Protein AF-A0A139NHB5-F1 (afdb_monomer_lite)

Radius of gyration: 17.96 Å; chains: 1; bounding box: 44×31×49 Å

Sequence (112 aa):
MYYVGFLAGKNDLELLEETKEGRNINRHYYSNEEIAQEVKRPVVQALIKLFSYRNQSAAFDLDGSIDVELLNEHSLHIVRSNADKSVSAEVVIHLKDLTYTASENGQLMAFE

Structure (mmCIF, N/CA/C/O backbone):
data_AF-A0A139NHB5-F1
#
_entry.id   AF-A0A139NHB5-F1
#
loop_
_atom_site.group_PDB
_atom_site.id
_atom_site.type_symbol
_atom_site.label_atom_id
_atom_site.label_alt_id
_atom_site.label_comp_id
_atom_site.label_asym_id
_atom_site.label_entity_id
_atom_site.label_seq_id
_atom_site.pdbx_PDB_ins_code
_atom_site.Cartn_x
_atom_site.Cartn_y
_atom_site.Cartn_z
_atom_site.occupancy
_atom_site.B_iso_or_equiv
_atom_site.auth_seq_id
_atom_site.auth_comp_id
_atom_site.auth_asym_id
_atom_site.auth_atom_id
_atom_site.pdbx_PDB_model_num
ATOM 1 N N . MET A 1 1 ? -3.690 -8.056 4.115 1.00 87.81 1 MET A N 1
ATOM 2 C CA . MET A 1 1 ? -4.320 -6.768 4.480 1.00 87.81 1 MET A CA 1
ATOM 3 C C . MET A 1 1 ? -5.182 -6.959 5.716 1.00 87.81 1 MET A C 1
ATOM 5 O O . MET A 1 1 ? -5.942 -7.916 5.744 1.00 87.81 1 MET A O 1
ATOM 9 N N . TYR A 1 2 ? -5.049 -6.098 6.730 1.00 96.38 2 TYR A N 1
ATOM 10 C CA . TYR A 1 2 ? -5.932 -6.087 7.906 1.00 96.38 2 TYR A CA 1
ATOM 11 C C . TYR A 1 2 ? -7.114 -5.138 7.664 1.00 96.38 2 TYR A C 1
ATOM 13 O O . TYR A 1 2 ? -6.910 -4.064 7.101 1.00 96.38 2 TYR A O 1
ATOM 21 N N . TYR A 1 3 ? -8.329 -5.523 8.062 1.00 97.00 3 TYR A N 1
ATOM 22 C CA . TYR A 1 3 ? -9.565 -4.846 7.641 1.00 97.00 3 TYR A CA 1
ATOM 23 C C . TYR A 1 3 ? -9.677 -3.395 8.141 1.00 97.00 3 TYR A C 1
ATOM 25 O O . TYR A 1 3 ? -10.042 -2.521 7.361 1.00 97.00 3 TYR A O 1
ATOM 33 N N . VAL A 1 4 ? -9.263 -3.110 9.383 1.00 97.38 4 VAL A N 1
ATOM 34 C CA . VAL A 1 4 ? -9.210 -1.729 9.906 1.00 97.38 4 VAL A CA 1
ATOM 35 C C . VAL A 1 4 ? -8.239 -0.880 9.080 1.00 97.38 4 VAL A C 1
ATOM 37 O O . VAL A 1 4 ? -8.549 0.245 8.705 1.00 97.38 4 VAL A O 1
ATOM 40 N N . GLY A 1 5 ? -7.081 -1.443 8.721 1.00 96.88 5 GLY A N 1
ATOM 41 C CA . GLY A 1 5 ? -6.090 -0.758 7.888 1.00 96.88 5 GLY A CA 1
ATOM 42 C C . GLY A 1 5 ? -6.576 -0.511 6.458 1.00 96.88 5 GLY A C 1
ATOM 43 O O . GLY A 1 5 ? -6.288 0.539 5.895 1.00 96.88 5 GLY A O 1
ATOM 44 N N . PHE A 1 6 ? -7.348 -1.438 5.882 1.00 96.50 6 PHE A N 1
ATOM 45 C CA . PHE A 1 6 ? -7.962 -1.256 4.562 1.00 96.50 6 PHE A CA 1
ATOM 46 C C . PHE A 1 6 ? -8.901 -0.044 4.526 1.00 96.50 6 PHE A C 1
ATOM 48 O O . PHE A 1 6 ? -8.844 0.743 3.586 1.00 96.50 6 PHE A O 1
ATOM 55 N N . LEU A 1 7 ? -9.709 0.139 5.570 1.00 97.62 7 LEU A N 1
ATOM 56 C CA . LEU A 1 7 ? -10.616 1.281 5.693 1.00 97.62 7 LEU A CA 1
ATOM 57 C C . LEU A 1 7 ? -9.929 2.538 6.250 1.00 97.62 7 LEU A C 1
ATOM 59 O O . LEU A 1 7 ? -10.601 3.515 6.559 1.00 97.62 7 LEU A O 1
ATOM 63 N N . ALA A 1 8 ? -8.597 2.539 6.397 1.00 96.81 8 ALA A N 1
ATOM 64 C CA . ALA A 1 8 ? -7.849 3.617 7.046 1.00 96.81 8 ALA A CA 1
ATOM 65 C C . ALA A 1 8 ? -8.495 4.038 8.385 1.00 96.81 8 ALA A C 1
ATOM 67 O O . ALA A 1 8 ? -8.704 5.232 8.648 1.00 96.81 8 ALA A O 1
ATOM 68 N N . GLY A 1 9 ? -8.889 3.031 9.171 1.00 96.38 9 GLY A N 1
ATOM 69 C CA . GLY A 1 9 ? -9.563 3.165 10.452 1.00 96.38 9 GLY A CA 1
ATOM 70 C C . GLY A 1 9 ? -8.661 3.765 11.522 1.00 96.38 9 GLY A C 1
ATOM 71 O O . GLY A 1 9 ? -7.436 3.627 11.487 1.00 96.38 9 GLY A O 1
ATOM 72 N N . LYS A 1 10 ? -9.281 4.465 12.469 1.00 96.44 10 LYS A N 1
ATOM 73 C CA . LYS A 1 10 ? -8.6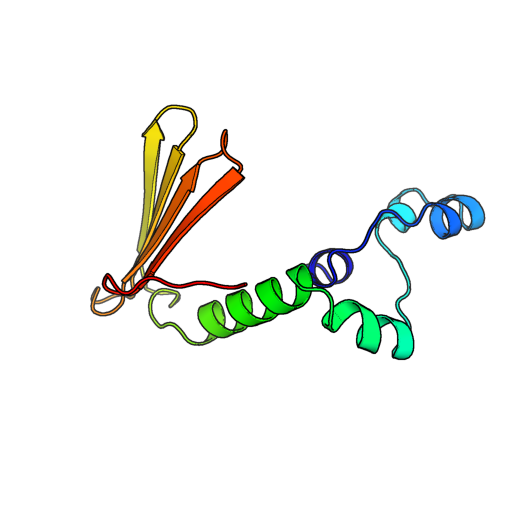02 5.054 13.627 1.00 96.44 10 LYS A CA 1
ATOM 74 C C . LYS A 1 10 ? -8.666 4.094 14.813 1.00 96.44 10 LYS A C 1
ATOM 76 O O . LYS A 1 10 ? -9.403 3.113 14.789 1.00 96.44 10 LYS A O 1
ATOM 81 N N . ASN A 1 11 ? -7.905 4.413 15.855 1.00 97.56 11 ASN A N 1
ATOM 82 C CA . ASN A 1 11 ? -8.008 3.715 17.129 1.00 97.56 11 ASN A CA 1
ATOM 83 C C . ASN A 1 11 ? -9.429 3.837 17.701 1.00 97.56 11 ASN A C 1
ATOM 85 O O . ASN A 1 11 ? -9.948 4.948 17.812 1.00 97.56 11 ASN A O 1
ATOM 89 N N . ASP A 1 12 ? -10.005 2.712 18.108 1.00 97.75 12 ASP A N 1
ATOM 90 C CA . ASP A 1 12 ? -11.308 2.638 18.765 1.00 97.75 12 ASP A CA 1
ATOM 91 C C . ASP A 1 12 ? -11.132 2.703 20.289 1.00 97.75 12 ASP A C 1
ATOM 93 O O . ASP A 1 12 ? -10.904 1.696 20.967 1.00 97.75 12 ASP A O 1
ATOM 97 N N . LEU A 1 13 ? -11.141 3.930 20.816 1.00 97.50 13 LEU A N 1
ATOM 98 C CA . LEU A 1 13 ? -10.969 4.182 22.247 1.00 97.50 13 LEU A CA 1
ATOM 99 C C . LEU A 1 13 ? -12.217 3.802 23.052 1.00 97.50 13 LEU A C 1
ATOM 101 O O . LEU A 1 13 ? -12.076 3.348 24.183 1.00 97.50 13 LEU A O 1
ATOM 105 N N . GLU A 1 14 ? -13.408 3.932 22.467 1.00 97.00 14 GLU A N 1
ATOM 106 C CA . GLU A 1 14 ? -14.675 3.596 23.123 1.00 97.00 14 GLU A CA 1
ATOM 107 C C . GLU A 1 14 ? -14.755 2.088 23.376 1.00 97.00 14 GLU A C 1
ATOM 109 O O . GLU A 1 14 ? -14.874 1.658 24.523 1.00 97.00 14 GLU A O 1
ATOM 114 N N . LEU A 1 15 ? -14.525 1.266 22.346 1.00 96.00 15 LEU A N 1
ATOM 115 C CA . LEU A 1 15 ? -14.537 -0.189 22.498 1.00 96.00 15 LEU A CA 1
ATOM 116 C C . LEU A 1 15 ? -13.429 -0.681 23.439 1.00 96.00 15 LEU A C 1
ATOM 118 O O . LEU A 1 15 ? -13.625 -1.629 24.210 1.00 96.00 15 LEU A O 1
ATOM 122 N N . LEU A 1 16 ? -12.252 -0.052 23.399 1.00 96.25 16 LEU A N 1
ATOM 123 C CA . LEU A 1 16 ? -11.181 -0.323 24.356 1.00 96.25 16 LEU A CA 1
ATOM 124 C C . LEU A 1 16 ? -11.645 -0.050 25.796 1.00 96.25 16 LEU A C 1
ATOM 126 O O . LEU A 1 16 ? -11.437 -0.883 26.684 1.00 96.25 16 LEU A O 1
ATOM 130 N N . GLU A 1 17 ? -12.259 1.108 26.036 1.00 96.75 17 GLU A N 1
ATOM 131 C CA . GLU A 1 17 ? -12.712 1.522 27.359 1.00 96.75 17 GLU A CA 1
ATOM 132 C C . GLU A 1 17 ? -13.854 0.654 27.888 1.00 96.75 17 GLU A C 1
ATOM 134 O O . GLU A 1 17 ? -13.833 0.308 29.071 1.00 96.75 17 GLU A O 1
ATOM 139 N N . GLU A 1 18 ? -14.799 0.256 27.043 1.00 97.50 18 GLU A N 1
ATOM 140 C CA . GLU A 1 18 ? -15.926 -0.597 27.426 1.00 97.50 18 GLU A CA 1
ATOM 141 C C . GLU A 1 18 ? -15.486 -2.024 27.767 1.00 97.50 18 GLU A C 1
ATOM 143 O O . GLU A 1 18 ? -15.930 -2.607 28.756 1.00 97.50 18 GLU A O 1
ATOM 148 N N . THR A 1 19 ? -14.579 -2.592 26.971 1.00 97.44 19 THR A N 1
ATOM 149 C CA . THR A 1 19 ? -14.200 -4.011 27.088 1.00 97.44 19 THR A CA 1
ATOM 150 C C . THR A 1 19 ? -13.006 -4.262 28.006 1.00 97.44 19 THR A C 1
ATOM 152 O O . THR A 1 19 ? -12.805 -5.394 28.445 1.00 97.44 19 THR A O 1
ATOM 155 N N . LYS A 1 20 ? -12.187 -3.231 28.272 1.00 96.50 20 LYS A N 1
ATOM 156 C CA . LYS A 1 20 ? -10.887 -3.323 28.969 1.00 96.50 20 LYS A CA 1
ATOM 157 C C . LYS A 1 20 ? -9.894 -4.302 28.322 1.00 96.50 20 LYS A C 1
ATOM 159 O O . LYS A 1 20 ? -8.917 -4.707 28.949 1.00 96.50 20 LYS A O 1
ATOM 164 N N . GLU A 1 21 ? -10.105 -4.653 27.055 1.00 97.19 21 GLU A N 1
ATOM 165 C CA . GLU A 1 21 ? -9.211 -5.493 26.259 1.00 97.19 21 GLU A CA 1
ATOM 166 C C . GLU A 1 21 ? -8.362 -4.606 25.341 1.00 97.19 21 GLU A C 1
ATOM 168 O O . GLU A 1 21 ? -8.852 -4.058 24.355 1.00 97.19 21 GLU A O 1
ATOM 173 N N . GLY A 1 22 ? -7.064 -4.497 25.645 1.00 96.56 22 GLY A N 1
ATOM 174 C CA . GLY A 1 22 ? -6.115 -3.618 24.949 1.00 96.56 22 GLY A CA 1
ATOM 175 C C . GLY A 1 22 ? -6.127 -3.748 23.425 1.00 96.56 22 GLY A C 1
ATOM 176 O O . GLY A 1 22 ? -5.970 -2.763 22.708 1.00 96.56 22 GLY A O 1
ATOM 177 N N . ARG A 1 23 ? -6.354 -4.958 22.907 1.00 97.25 23 ARG A N 1
ATOM 178 C CA . ARG A 1 23 ? -6.348 -5.225 21.461 1.00 97.25 23 ARG A CA 1
ATOM 179 C C . ARG A 1 23 ? -7.557 -4.642 20.735 1.00 97.25 23 ARG A C 1
ATOM 181 O O . ARG A 1 23 ? -7.492 -4.486 19.516 1.00 97.25 23 ARG A O 1
ATOM 188 N N . ASN A 1 24 ? -8.633 -4.319 21.451 1.00 97.44 24 ASN A N 1
ATOM 189 C CA . ASN A 1 24 ? -9.836 -3.765 20.843 1.00 97.44 24 ASN A CA 1
ATOM 190 C C . ASN A 1 24 ? -9.643 -2.346 20.301 1.00 97.44 24 ASN A C 1
ATOM 192 O O . ASN A 1 24 ? -10.392 -1.950 19.415 1.00 97.44 24 ASN A O 1
ATOM 196 N N . ILE A 1 25 ? -8.549 -1.669 20.677 1.00 97.50 25 ILE A N 1
ATOM 197 C CA . ILE A 1 25 ? -8.119 -0.407 20.061 1.00 97.50 25 ILE A CA 1
ATOM 198 C C . ILE A 1 25 ? -8.012 -0.485 18.528 1.00 97.50 25 ILE A C 1
ATOM 200 O O . ILE A 1 25 ? -8.177 0.519 17.850 1.00 97.50 25 ILE A O 1
ATOM 204 N N . ASN A 1 26 ? -7.744 -1.669 17.969 1.00 97.56 26 ASN A N 1
ATOM 205 C CA . ASN A 1 26 ? -7.616 -1.893 16.530 1.00 97.56 26 ASN A CA 1
ATOM 206 C C . ASN A 1 26 ? -8.556 -3.016 16.058 1.00 97.56 26 ASN A C 1
ATOM 208 O O . ASN A 1 26 ? -8.184 -3.817 15.201 1.00 97.56 26 ASN A O 1
ATOM 212 N N . ARG A 1 27 ? -9.747 -3.148 16.659 1.00 97.88 27 ARG A N 1
ATOM 213 C CA . ARG A 1 27 ? -10.756 -4.159 16.284 1.00 97.88 27 ARG A CA 1
ATOM 214 C C . ARG A 1 27 ? -12.170 -3.577 16.170 1.00 97.88 27 ARG A C 1
ATOM 216 O O . ARG A 1 27 ? -13.128 -4.244 16.544 1.00 97.88 27 ARG A O 1
ATOM 223 N N . HIS A 1 28 ? -12.289 -2.358 15.642 1.00 98.06 28 HIS A N 1
ATOM 224 C CA . HIS A 1 28 ? -13.580 -1.69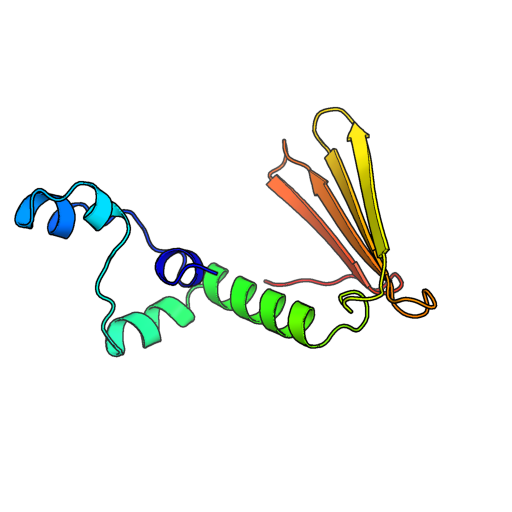5 15.441 1.00 98.06 28 HIS A CA 1
ATOM 225 C C . HIS A 1 28 ? -14.568 -2.591 14.675 1.00 98.06 28 HIS A C 1
ATOM 227 O O . HIS A 1 28 ? -14.188 -3.246 13.696 1.00 98.06 28 HIS A O 1
ATOM 233 N N . TYR A 1 29 ? -15.822 -2.639 15.125 1.00 97.12 29 TYR A N 1
ATOM 234 C CA . TYR A 1 29 ? -16.881 -3.424 14.493 1.00 97.12 29 TYR A CA 1
ATOM 235 C C . TYR A 1 29 ? -17.643 -2.567 13.487 1.00 97.12 29 TYR A C 1
ATOM 237 O O . TYR A 1 29 ? -18.637 -1.931 13.822 1.00 97.12 29 TYR A O 1
ATOM 245 N N . TYR A 1 30 ? -17.184 -2.594 12.240 1.00 97.94 30 TYR A N 1
ATOM 246 C CA . TYR A 1 30 ? -17.802 -1.831 11.164 1.00 97.94 30 TYR A CA 1
ATOM 247 C C . TYR A 1 30 ? -19.196 -2.353 10.798 1.00 97.94 30 TYR A C 1
ATOM 249 O O . TYR A 1 30 ? -19.375 -3.544 10.522 1.00 97.94 30 TYR A O 1
ATOM 257 N N . SER A 1 31 ? -20.163 -1.441 10.713 1.00 98.25 31 SER A N 1
ATOM 258 C CA . SER A 1 31 ? -21.471 -1.711 10.098 1.00 98.25 31 SER A CA 1
ATOM 259 C C . SER A 1 31 ? -21.406 -1.616 8.568 1.00 98.25 31 SER A C 1
ATOM 261 O O . SER A 1 31 ? -20.496 -1.003 8.007 1.00 98.25 31 SER A O 1
ATOM 263 N N . ASN A 1 32 ? -22.389 -2.181 7.861 1.00 98.06 32 ASN A N 1
ATOM 264 C CA . ASN A 1 32 ? -22.459 -2.056 6.399 1.00 98.06 32 ASN A CA 1
ATOM 265 C C . ASN A 1 32 ? -22.640 -0.595 5.962 1.00 98.06 32 ASN A C 1
ATOM 267 O O . ASN A 1 32 ? -22.067 -0.165 4.960 1.00 98.06 32 ASN A O 1
ATOM 271 N N . GLU A 1 33 ? -23.425 0.169 6.718 1.00 98.38 33 GLU A N 1
ATOM 272 C CA . GLU A 1 33 ? -23.687 1.584 6.483 1.00 98.38 33 GLU A CA 1
ATOM 273 C C . GLU A 1 33 ? -22.406 2.406 6.629 1.00 98.38 33 GLU A C 1
ATOM 275 O O . GLU A 1 33 ? -22.123 3.258 5.787 1.00 98.38 33 GLU A O 1
ATOM 280 N N . GLU A 1 34 ? -21.613 2.120 7.662 1.00 98.00 34 GLU A N 1
ATOM 281 C CA . GLU A 1 34 ? -20.317 2.752 7.883 1.00 98.00 34 GLU A CA 1
ATOM 282 C C . GLU A 1 34 ? -19.331 2.394 6.772 1.00 98.00 34 GLU A C 1
ATOM 284 O O . GLU A 1 34 ? -18.753 3.296 6.171 1.00 98.00 34 GLU A O 1
ATOM 289 N N . ILE A 1 35 ? -19.210 1.111 6.406 1.00 98.06 35 ILE A N 1
ATOM 290 C CA . ILE A 1 35 ? -18.363 0.677 5.284 1.00 98.06 35 ILE A CA 1
ATOM 291 C C . ILE A 1 35 ? -18.737 1.441 4.014 1.00 98.06 35 ILE A C 1
ATOM 293 O O . ILE A 1 35 ? -17.855 1.961 3.333 1.00 98.06 35 ILE A O 1
ATOM 297 N N . ALA A 1 36 ? -20.032 1.567 3.711 1.00 98.00 36 ALA A N 1
ATOM 298 C CA . ALA A 1 36 ? -20.509 2.287 2.534 1.00 98.00 36 ALA A CA 1
ATOM 299 C C . ALA A 1 36 ? -20.115 3.778 2.523 1.00 98.00 36 ALA A C 1
ATOM 301 O O . ALA A 1 36 ? -20.058 4.378 1.446 1.00 98.00 36 ALA A O 1
ATOM 302 N N . GLN A 1 37 ? -19.833 4.388 3.680 1.00 98.06 37 GLN A N 1
ATOM 303 C CA . GLN A 1 37 ? -19.266 5.737 3.761 1.00 98.06 37 GLN A CA 1
ATOM 304 C C . GLN A 1 37 ? -17.736 5.726 3.730 1.00 98.06 3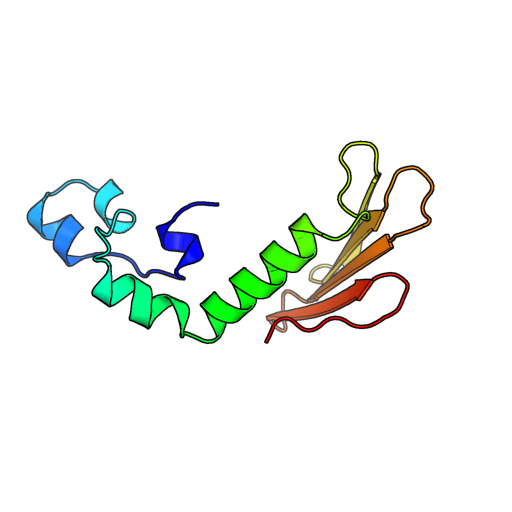7 GLN A C 1
ATOM 306 O O . GLN A 1 37 ? -17.143 6.489 2.969 1.00 98.06 37 GLN A O 1
ATOM 311 N N . GLU A 1 38 ? -17.098 4.845 4.499 1.00 97.75 38 GLU A N 1
ATOM 312 C CA . GLU A 1 38 ? -15.641 4.755 4.627 1.00 97.75 38 GLU A CA 1
ATOM 313 C C . GLU A 1 38 ? -14.965 4.479 3.285 1.00 97.75 38 GLU A C 1
ATOM 315 O O . GLU A 1 38 ? -13.966 5.117 2.949 1.00 97.75 38 GLU A O 1
ATOM 320 N N . VAL A 1 39 ? -15.562 3.622 2.448 1.00 97.25 39 VAL A N 1
ATOM 321 C CA . VAL A 1 39 ? -15.031 3.345 1.107 1.00 97.25 39 VAL A CA 1
ATOM 322 C C . VAL A 1 39 ? -14.999 4.576 0.209 1.00 97.25 39 VAL A C 1
ATOM 324 O O . VAL A 1 39 ? -14.219 4.592 -0.732 1.00 97.25 39 VAL A O 1
ATOM 327 N N . LYS A 1 40 ? -15.796 5.620 0.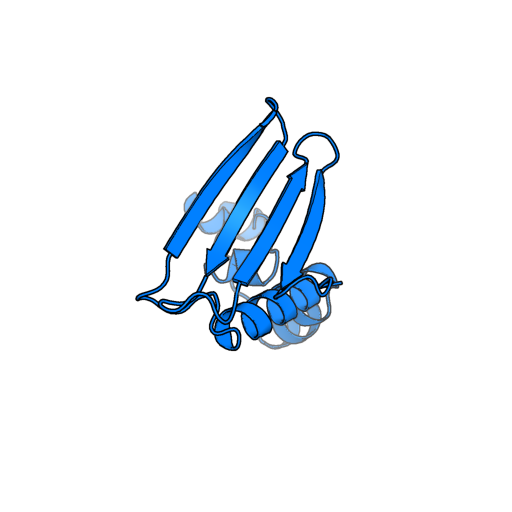469 1.00 97.50 40 LYS A N 1
ATOM 328 C CA . LYS A 1 40 ? -15.794 6.858 -0.333 1.00 97.50 40 LYS A CA 1
ATOM 329 C C . LYS A 1 40 ? -14.639 7.793 0.018 1.00 97.50 40 LYS A C 1
ATOM 331 O O . LYS A 1 40 ? -14.389 8.739 -0.726 1.00 97.50 40 LYS A O 1
ATOM 336 N N . ARG A 1 41 ? -13.955 7.577 1.147 1.00 98.06 41 ARG A N 1
ATOM 337 C CA . ARG A 1 41 ? -12.823 8.417 1.554 1.00 98.06 41 ARG A CA 1
ATOM 338 C C . ARG A 1 41 ? -11.721 8.338 0.487 1.00 98.06 41 ARG A C 1
ATOM 340 O O . ARG A 1 41 ? -11.386 7.225 0.076 1.00 98.06 41 ARG A O 1
ATOM 347 N N . PRO A 1 42 ? -11.093 9.465 0.098 1.00 97.62 42 PRO A N 1
ATOM 348 C CA . PRO A 1 42 ? -10.063 9.472 -0.946 1.00 97.62 42 PRO A CA 1
ATOM 349 C C . PRO A 1 42 ? -8.930 8.468 -0.698 1.00 97.62 42 PRO A C 1
ATOM 351 O O . PRO A 1 42 ? -8.567 7.710 -1.586 1.00 97.62 42 PRO A O 1
ATOM 354 N N . VAL A 1 43 ? -8.445 8.365 0.544 1.00 96.62 43 VAL A N 1
ATOM 355 C CA . VAL A 1 43 ? -7.395 7.397 0.907 1.00 96.62 43 VAL A CA 1
ATOM 356 C C . VAL A 1 43 ? -7.823 5.937 0.704 1.00 96.62 43 VAL A C 1
ATOM 358 O O . VAL A 1 43 ? -7.015 5.116 0.286 1.00 96.62 43 VAL A O 1
ATOM 361 N N . VAL A 1 44 ? -9.090 5.598 0.958 1.00 97.50 44 VAL A N 1
ATOM 362 C CA . VAL A 1 44 ? -9.591 4.225 0.790 1.00 97.50 44 VAL A CA 1
ATOM 363 C C . VAL A 1 44 ? -9.809 3.918 -0.691 1.00 97.50 44 VAL A C 1
ATOM 365 O O . VAL A 1 44 ? -9.426 2.845 -1.152 1.00 97.50 44 VAL A O 1
ATOM 368 N N . GLN A 1 45 ? -10.329 4.878 -1.464 1.00 98.06 45 GLN A N 1
ATOM 369 C CA . GLN A 1 45 ? -10.385 4.776 -2.927 1.00 98.06 45 GLN A CA 1
ATOM 370 C C . GLN A 1 45 ? -8.992 4.559 -3.526 1.00 98.06 45 GLN A C 1
ATOM 372 O O . GLN A 1 45 ? -8.825 3.691 -4.385 1.00 98.06 45 GLN A O 1
ATOM 377 N N . ALA A 1 46 ? -7.985 5.266 -3.014 1.00 97.06 46 ALA A N 1
ATOM 378 C CA . ALA A 1 46 ? -6.612 5.102 -3.454 1.00 97.06 46 ALA A CA 1
ATOM 379 C C . ALA A 1 46 ? -6.046 3.709 -3.169 1.00 97.06 46 ALA A C 1
ATOM 381 O O . ALA A 1 46 ? -5.451 3.082 -4.048 1.00 97.06 46 ALA A O 1
ATOM 382 N N . LEU A 1 47 ? -6.308 3.170 -1.974 1.00 97.12 47 LEU A N 1
ATOM 383 C CA . LEU A 1 47 ? -5.949 1.792 -1.634 1.00 97.12 47 LEU A CA 1
ATOM 384 C C . LEU A 1 47 ? -6.647 0.775 -2.548 1.00 97.12 47 LEU A C 1
ATOM 386 O O . LEU A 1 47 ? -6.008 -0.168 -3.007 1.00 97.12 47 LEU A O 1
ATOM 390 N N . ILE A 1 48 ? -7.934 0.969 -2.858 1.00 97.12 48 ILE A N 1
ATOM 391 C CA . ILE A 1 48 ? -8.682 0.085 -3.767 1.00 97.12 48 ILE A CA 1
ATOM 392 C C . ILE A 1 48 ? -8.066 0.097 -5.173 1.00 97.12 48 ILE A C 1
ATOM 394 O O . ILE A 1 48 ? -7.881 -0.973 -5.762 1.00 97.12 48 ILE A O 1
ATOM 398 N N . LYS A 1 49 ? -7.714 1.274 -5.705 1.00 97.44 49 LYS A N 1
ATOM 399 C CA . LYS A 1 49 ? -7.041 1.403 -7.009 1.00 97.44 49 LYS A CA 1
ATOM 400 C C . LYS A 1 49 ? -5.676 0.716 -6.999 1.00 97.44 49 LYS A C 1
ATOM 402 O O . LYS A 1 49 ? -5.396 -0.082 -7.890 1.00 97.44 49 LYS A O 1
ATOM 407 N N . LEU A 1 50 ? -4.876 0.949 -5.957 1.00 97.25 50 LEU A N 1
ATOM 408 C CA . LEU A 1 50 ? -3.570 0.314 -5.773 1.00 97.25 50 LEU A CA 1
ATOM 409 C C . LEU A 1 50 ? -3.675 -1.216 -5.716 1.00 97.25 50 LEU A C 1
ATOM 411 O O . LEU A 1 50 ? -2.898 -1.914 -6.365 1.00 97.25 50 LEU A O 1
ATOM 415 N N . PHE A 1 51 ? -4.643 -1.757 -4.974 1.00 96.50 51 PHE A N 1
ATOM 416 C CA . PHE A 1 51 ? -4.847 -3.206 -4.886 1.00 96.50 51 PHE A CA 1
ATOM 417 C C . PHE A 1 51 ? -5.354 -3.798 -6.194 1.00 96.50 51 PHE A C 1
ATOM 419 O O . PHE A 1 51 ? -4.911 -4.876 -6.583 1.00 96.50 51 PHE A O 1
ATOM 426 N N . SER A 1 52 ? -6.245 -3.092 -6.889 1.00 97.12 52 SER A N 1
ATOM 427 C CA . SER A 1 52 ? -6.733 -3.513 -8.205 1.00 97.12 52 SER A CA 1
ATOM 428 C C . SER A 1 52 ? -5.579 -3.607 -9.199 1.00 97.12 52 SER A C 1
ATOM 430 O O . SER A 1 52 ? -5.424 -4.638 -9.845 1.00 97.12 52 SER A O 1
ATOM 432 N N . TYR A 1 53 ? -4.715 -2.590 -9.236 1.00 97.62 53 TYR A N 1
ATOM 433 C CA . TYR A 1 53 ? -3.488 -2.601 -10.028 1.00 97.62 53 TYR A CA 1
ATOM 434 C C . TYR A 1 53 ? -2.565 -3.768 -9.647 1.00 97.62 53 TYR A C 1
ATOM 436 O O . TYR A 1 53 ? -2.211 -4.582 -10.498 1.00 97.62 53 TYR A O 1
ATOM 444 N N . ARG A 1 54 ? -2.246 -3.920 -8.355 1.00 97.00 54 ARG A N 1
ATOM 445 C CA . ARG A 1 54 ? -1.390 -5.005 -7.845 1.00 97.00 54 ARG A CA 1
ATOM 446 C C . ARG A 1 54 ? -1.903 -6.399 -8.224 1.00 97.00 54 ARG A C 1
ATOM 448 O O . ARG A 1 54 ? -1.095 -7.312 -8.376 1.00 97.00 54 ARG A O 1
ATOM 455 N N . ASN A 1 55 ? -3.216 -6.580 -8.320 1.00 97.31 55 ASN A N 1
ATOM 456 C CA . ASN A 1 55 ? -3.833 -7.859 -8.671 1.00 97.31 55 ASN A CA 1
ATOM 457 C C . ASN A 1 55 ? -3.882 -8.122 -10.184 1.00 97.31 55 ASN A C 1
ATOM 459 O O . ASN A 1 55 ? -4.128 -9.258 -10.576 1.00 97.31 55 ASN A O 1
ATOM 463 N N . GLN A 1 56 ? -3.708 -7.093 -11.015 1.00 97.31 56 GLN A N 1
ATOM 464 C CA . GLN A 1 56 ? -3.847 -7.181 -12.473 1.00 97.31 56 GLN A CA 1
ATOM 465 C C . GLN A 1 56 ? -2.506 -7.103 -13.208 1.00 97.31 56 GLN A C 1
ATOM 467 O O . GLN A 1 56 ? -2.388 -7.638 -14.307 1.00 97.31 56 GLN A O 1
ATOM 472 N N . SER A 1 57 ? -1.505 -6.447 -12.620 1.00 98.06 57 SER A N 1
ATOM 473 C CA . SER A 1 57 ? -0.180 -6.302 -13.219 1.00 98.06 57 SER A CA 1
ATOM 474 C C . SER A 1 57 ? 0.641 -7.590 -13.119 1.00 98.06 57 SER A C 1
ATOM 476 O O . SER A 1 57 ? 0.858 -8.124 -12.026 1.00 98.06 57 SER A O 1
ATOM 478 N N . ALA A 1 58 ? 1.174 -8.030 -14.263 1.00 98.25 58 ALA A N 1
ATOM 479 C CA . ALA A 1 58 ? 2.089 -9.166 -14.353 1.00 98.25 58 ALA A CA 1
ATOM 480 C C . ALA A 1 58 ? 3.436 -8.899 -13.660 1.00 98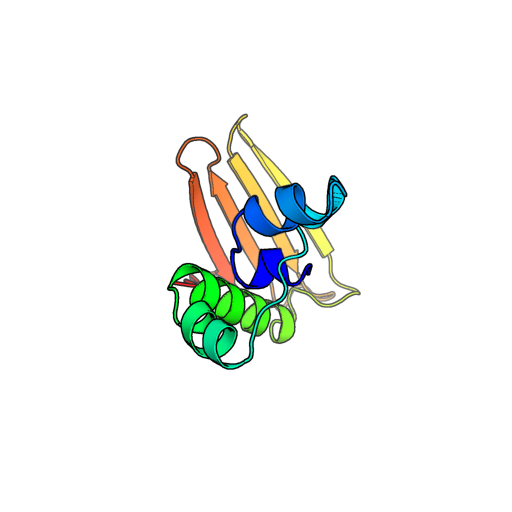.25 58 ALA A C 1
ATOM 482 O O . ALA A 1 58 ? 4.091 -9.840 -13.220 1.00 98.25 58 ALA A O 1
ATOM 483 N N . ALA A 1 59 ? 3.838 -7.632 -13.462 1.00 98.31 59 ALA A N 1
ATOM 484 C CA . ALA A 1 59 ? 5.077 -7.294 -12.746 1.00 98.31 59 ALA A CA 1
ATOM 485 C C . ALA A 1 59 ? 5.139 -7.924 -11.345 1.00 98.31 59 ALA A C 1
ATOM 487 O O . ALA A 1 59 ? 6.215 -8.066 -10.760 1.00 98.31 59 ALA A O 1
ATOM 488 N N . PHE A 1 60 ? 3.983 -8.293 -10.783 1.00 98.12 60 PHE A N 1
ATOM 489 C CA . PHE A 1 60 ? 3.882 -8.882 -9.463 1.00 98.12 60 PHE A CA 1
ATOM 490 C C . PHE A 1 60 ? 3.657 -10.397 -9.425 1.00 98.12 60 PHE A C 1
ATOM 492 O O . PHE A 1 60 ? 3.349 -10.908 -8.338 1.00 98.12 60 PHE A O 1
ATOM 499 N N . ASP A 1 61 ? 3.875 -11.102 -10.532 1.00 97.50 61 ASP A N 1
ATOM 500 C CA . ASP A 1 61 ? 3.866 -12.565 -10.577 1.00 97.50 61 ASP A CA 1
ATOM 501 C C . ASP A 1 61 ? 4.877 -13.182 -9.588 1.00 97.50 61 ASP A C 1
ATOM 503 O O . ASP A 1 61 ? 5.853 -12.553 -9.150 1.00 97.50 61 ASP A O 1
ATOM 507 N N . LEU A 1 62 ? 4.592 -14.412 -9.147 1.00 96.62 62 LEU A N 1
ATOM 508 C CA . LEU A 1 62 ? 5.331 -15.074 -8.062 1.00 96.62 62 LEU A CA 1
ATOM 509 C C . LEU A 1 62 ? 6.726 -15.552 -8.479 1.00 96.62 62 LEU A C 1
ATOM 511 O O . LEU A 1 62 ? 7.617 -15.606 -7.637 1.00 96.62 62 LEU A O 1
ATOM 515 N N . ASP A 1 63 ? 6.905 -15.896 -9.750 1.00 97.31 63 ASP A N 1
ATOM 516 C CA . ASP A 1 63 ? 8.173 -16.313 -10.356 1.00 97.31 63 ASP A CA 1
ATOM 517 C C . ASP A 1 63 ? 9.012 -15.129 -10.874 1.00 97.31 63 ASP A C 1
ATOM 519 O O . ASP A 1 63 ? 10.099 -15.321 -11.419 1.00 97.31 63 ASP A O 1
ATOM 523 N N . GLY A 1 64 ? 8.520 -13.903 -10.677 1.00 97.69 64 GLY A N 1
ATOM 524 C CA . GLY A 1 64 ? 9.227 -12.665 -10.973 1.00 97.69 64 GLY A CA 1
ATOM 525 C C . GLY A 1 64 ? 10.332 -12.310 -9.973 1.00 97.69 64 GLY A C 1
ATOM 526 O O . GLY A 1 64 ? 10.608 -13.025 -9.009 1.00 97.69 64 GLY A O 1
ATOM 527 N N . SER A 1 65 ? 10.945 -11.143 -10.166 1.00 98.44 65 SER A N 1
ATOM 528 C CA . SER A 1 65 ? 12.009 -10.614 -9.307 1.00 98.44 65 SER A CA 1
ATOM 529 C C . SER A 1 65 ? 11.559 -9.406 -8.488 1.00 98.44 65 SER A C 1
ATOM 531 O O . SER A 1 65 ? 10.511 -8.800 -8.735 1.00 98.44 65 SER A O 1
ATOM 533 N N . ILE A 1 66 ? 12.349 -9.073 -7.471 1.00 98.38 66 ILE A N 1
ATOM 534 C CA . ILE A 1 66 ? 12.283 -7.802 -6.755 1.00 98.38 66 ILE A CA 1
ATOM 535 C C . ILE A 1 66 ? 13.707 -7.294 -6.548 1.00 98.38 66 ILE A C 1
ATOM 537 O O . ILE A 1 66 ? 14.557 -8.037 -6.063 1.00 98.38 66 ILE A O 1
ATOM 541 N N . ASP A 1 67 ? 13.935 -6.034 -6.888 1.00 98.31 67 ASP A N 1
ATOM 542 C CA . ASP A 1 67 ? 15.187 -5.328 -6.655 1.00 98.31 67 ASP A CA 1
ATOM 543 C C . ASP A 1 67 ? 14.888 -4.097 -5.796 1.00 98.31 67 ASP A C 1
ATOM 545 O O . ASP A 1 67 ? 13.906 -3.387 -6.023 1.00 98.31 67 ASP A O 1
ATOM 549 N N . VAL A 1 68 ? 15.696 -3.878 -4.759 1.00 98.31 68 VAL A N 1
ATOM 550 C CA . VAL A 1 68 ? 15.513 -2.781 -3.803 1.00 98.31 68 VAL A CA 1
ATOM 551 C C . VAL A 1 68 ? 16.843 -2.081 -3.609 1.00 98.31 68 VAL A C 1
ATOM 553 O O . VAL A 1 68 ? 17.819 -2.704 -3.192 1.00 98.31 68 VAL A O 1
ATOM 556 N N . GLU A 1 69 ? 16.861 -0.778 -3.854 1.00 98.00 69 GLU A N 1
ATOM 557 C CA . GLU A 1 69 ? 18.030 0.062 -3.645 1.00 98.00 69 GLU A CA 1
ATOM 558 C C . GLU A 1 69 ? 17.691 1.301 -2.813 1.00 98.00 69 GLU A C 1
ATOM 560 O O . GLU A 1 69 ? 16.584 1.843 -2.848 1.00 98.00 69 GLU A O 1
ATOM 565 N N . LEU A 1 70 ? 18.675 1.757 -2.043 1.00 98.06 70 LEU A N 1
ATOM 566 C CA . LEU A 1 70 ? 18.631 3.066 -1.408 1.00 98.06 70 LEU A CA 1
ATOM 567 C C . LEU A 1 70 ? 19.258 4.069 -2.372 1.00 98.06 70 LEU A C 1
ATOM 569 O O . LEU A 1 70 ? 20.432 3.943 -2.712 1.00 98.06 70 LEU A O 1
ATOM 573 N N . LEU A 1 71 ? 18.499 5.087 -2.771 1.00 97.19 71 LEU A N 1
ATOM 574 C CA . LEU A 1 71 ? 19.044 6.202 -3.552 1.00 97.19 71 LEU A CA 1
ATOM 575 C C . LEU A 1 71 ? 19.845 7.157 -2.652 1.00 97.19 71 LEU A C 1
ATOM 577 O O . LEU A 1 71 ? 20.778 7.819 -3.099 1.00 97.19 71 LEU A O 1
ATOM 581 N N . ASN A 1 72 ? 19.449 7.252 -1.378 1.00 96.50 72 ASN A N 1
ATOM 582 C CA . ASN A 1 72 ? 20.128 7.964 -0.293 1.00 96.50 72 ASN A CA 1
ATOM 583 C C . ASN A 1 72 ? 19.531 7.529 1.065 1.00 96.50 72 ASN A C 1
ATOM 585 O O . ASN A 1 72 ? 18.666 6.657 1.113 1.00 96.50 72 ASN A O 1
ATOM 589 N N . GLU A 1 73 ? 19.941 8.165 2.168 1.00 97.38 73 GLU A N 1
ATOM 590 C CA . GLU A 1 73 ? 19.461 7.873 3.536 1.00 97.38 73 GLU A CA 1
ATOM 591 C C . GLU A 1 73 ? 17.933 7.975 3.727 1.00 97.38 73 GLU A C 1
ATOM 593 O O . GLU A 1 73 ? 17.396 7.461 4.709 1.00 97.38 73 GLU A O 1
ATOM 598 N N . HIS A 1 74 ? 17.220 8.647 2.819 1.00 97.75 74 HIS A N 1
ATOM 599 C CA . HIS A 1 74 ? 15.785 8.921 2.937 1.00 97.75 74 HIS A CA 1
ATOM 600 C C . HIS A 1 74 ? 14.985 8.586 1.681 1.00 97.75 74 HIS A C 1
ATOM 602 O O . HIS A 1 74 ? 13.826 8.990 1.588 1.00 97.75 74 HIS A O 1
ATOM 608 N N . SER A 1 75 ? 15.582 7.906 0.703 1.00 98.19 75 SER A N 1
ATOM 609 C CA . SER A 1 75 ? 14.906 7.586 -0.553 1.00 98.19 75 SER A CA 1
ATOM 610 C C . SER A 1 75 ? 15.163 6.144 -0.959 1.00 98.19 75 SER A C 1
ATOM 612 O O . SER A 1 75 ? 16.309 5.695 -0.956 1.00 98.19 75 SER A O 1
ATOM 614 N N . LEU A 1 76 ? 14.096 5.440 -1.327 1.00 97.94 76 LEU A N 1
ATOM 615 C CA . LEU A 1 76 ? 14.141 4.046 -1.761 1.00 97.94 76 LEU A CA 1
ATOM 616 C C . LEU A 1 76 ? 13.652 3.951 -3.197 1.00 97.94 76 LEU A C 1
ATOM 618 O O . LEU A 1 76 ? 12.695 4.632 -3.559 1.00 97.94 76 LEU A O 1
ATOM 622 N N . HIS A 1 77 ? 14.264 3.072 -3.972 1.00 98.62 77 HIS A N 1
ATOM 623 C CA . HIS A 1 77 ? 13.767 2.664 -5.272 1.00 98.62 77 HIS A CA 1
ATOM 624 C C . HIS A 1 77 ? 13.538 1.153 -5.252 1.00 98.62 77 HIS A C 1
ATOM 626 O O . HIS A 1 77 ? 14.406 0.379 -4.846 1.00 98.62 77 HIS A O 1
ATOM 632 N N . ILE A 1 78 ? 12.321 0.745 -5.599 1.00 98.62 78 ILE A N 1
ATOM 633 C CA . ILE A 1 78 ? 11.894 -0.654 -5.612 1.00 98.62 78 ILE A CA 1
ATOM 634 C C . ILE A 1 78 ? 11.403 -0.973 -7.013 1.00 98.62 78 ILE A C 1
ATOM 636 O O . ILE A 1 78 ? 10.511 -0.288 -7.511 1.00 98.62 78 ILE A O 1
ATOM 640 N N . VAL A 1 79 ? 11.924 -2.048 -7.597 1.00 98.62 79 VAL A N 1
ATOM 641 C CA . VAL A 1 79 ? 11.507 -2.566 -8.900 1.00 98.62 79 VAL A CA 1
ATOM 642 C C . VAL A 1 79 ? 10.981 -3.987 -8.730 1.00 98.62 79 VAL A C 1
ATOM 644 O O . VAL A 1 79 ? 11.614 -4.835 -8.103 1.00 98.62 79 VAL A O 1
ATOM 647 N N . ARG A 1 80 ? 9.810 -4.264 -9.299 1.00 98.50 80 ARG A N 1
ATOM 648 C CA . ARG A 1 80 ? 9.220 -5.599 -9.457 1.00 98.50 80 ARG A CA 1
ATOM 649 C C . ARG A 1 80 ? 9.136 -5.906 -10.944 1.00 98.50 80 ARG A C 1
ATOM 651 O O . ARG A 1 80 ? 8.728 -5.044 -11.711 1.00 98.50 80 ARG A O 1
ATOM 658 N N . SER A 1 81 ? 9.522 -7.108 -11.354 1.00 98.69 81 SER A N 1
ATOM 659 C CA . SER A 1 81 ? 9.400 -7.553 -12.749 1.00 98.69 81 SER A CA 1
ATOM 660 C C . SER A 1 81 ? 8.876 -8.977 -12.805 1.00 98.69 81 SER A C 1
ATOM 662 O O . SER A 1 81 ? 9.204 -9.774 -11.926 1.00 98.69 81 SER A O 1
ATOM 664 N N . ASN A 1 82 ? 8.116 -9.316 -13.842 1.00 98.56 82 ASN A N 1
ATOM 665 C CA . ASN A 1 82 ? 7.787 -10.710 -14.139 1.00 98.56 82 ASN A CA 1
ATOM 666 C C . ASN A 1 82 ? 9.033 -11.500 -14.599 1.00 98.56 82 ASN A C 1
ATOM 668 O O . ASN A 1 82 ? 10.103 -10.926 -14.820 1.00 98.56 82 ASN A O 1
ATOM 672 N N . ALA A 1 83 ? 8.913 -12.825 -14.725 1.00 98.19 83 ALA A N 1
ATOM 673 C CA . ALA A 1 83 ? 10.052 -13.723 -14.948 1.00 98.19 83 ALA A CA 1
ATOM 674 C C . ALA A 1 83 ? 10.897 -13.387 -16.196 1.00 98.19 83 ALA A C 1
ATOM 676 O O . ALA A 1 83 ? 12.124 -13.490 -16.159 1.00 98.19 83 ALA A O 1
ATOM 677 N N . ASP A 1 84 ? 10.258 -12.961 -17.291 1.00 97.31 84 ASP A N 1
ATOM 678 C CA . ASP A 1 84 ? 10.926 -12.593 -18.548 1.00 97.31 84 ASP A CA 1
ATOM 679 C C . ASP A 1 84 ? 11.250 -11.092 -18.670 1.00 97.31 84 ASP A C 1
ATOM 681 O O . ASP A 1 84 ? 11.852 -10.675 -19.662 1.00 97.31 84 ASP A O 1
ATOM 685 N N . LYS A 1 85 ? 10.896 -10.295 -17.651 1.00 96.81 85 LYS A N 1
ATOM 686 C CA . LYS A 1 85 ? 11.071 -8.836 -17.587 1.00 96.81 85 LYS A CA 1
ATOM 687 C C . LYS A 1 85 ? 10.347 -8.056 -18.693 1.00 96.81 85 LYS A C 1
ATOM 689 O O . LYS A 1 85 ? 10.753 -6.944 -19.022 1.00 96.81 85 LYS A O 1
ATOM 694 N N . SER A 1 86 ? 9.284 -8.611 -19.274 1.00 97.88 86 SER A N 1
ATOM 695 C CA . SER A 1 86 ? 8.420 -7.886 -20.219 1.00 97.88 86 SER A CA 1
ATOM 696 C C . SER A 1 86 ? 7.506 -6.860 -19.537 1.00 97.88 86 SER A C 1
ATOM 698 O O . SER A 1 86 ? 7.066 -5.901 -20.179 1.00 97.88 86 SER A O 1
ATOM 700 N N . VAL A 1 87 ? 7.231 -7.035 -18.241 1.00 98.50 87 VAL A N 1
ATOM 701 C CA . VAL A 1 87 ? 6.465 -6.089 -17.423 1.00 98.50 87 VAL A CA 1
ATOM 702 C C . VAL A 1 87 ? 7.232 -5.793 -16.139 1.00 98.50 87 VAL A C 1
ATOM 704 O O . VAL A 1 87 ? 7.489 -6.694 -15.336 1.00 98.50 87 VAL A O 1
ATOM 707 N N . SER A 1 88 ? 7.565 -4.519 -15.943 1.00 98.50 88 SER A N 1
ATOM 708 C CA . SER A 1 88 ? 8.309 -4.007 -14.796 1.00 98.50 88 SER A CA 1
ATOM 709 C C . SER A 1 88 ? 7.578 -2.823 -14.175 1.00 98.50 88 SER A C 1
ATOM 711 O O . SER A 1 88 ? 7.292 -1.837 -14.849 1.00 98.50 88 SER A O 1
ATOM 713 N N . ALA A 1 89 ? 7.310 -2.917 -12.878 1.00 98.62 89 ALA A N 1
ATOM 714 C CA . ALA A 1 89 ? 6.740 -1.857 -12.066 1.00 98.62 89 ALA A CA 1
ATOM 715 C C . ALA A 1 89 ? 7.800 -1.308 -11.114 1.00 98.62 89 ALA A C 1
ATOM 717 O O . ALA A 1 89 ? 8.493 -2.073 -10.443 1.00 98.62 89 ALA A O 1
ATOM 718 N N . GLU A 1 90 ? 7.886 0.007 -11.004 1.00 98.50 90 GLU A N 1
ATOM 719 C CA . GLU A 1 90 ? 8.861 0.694 -10.166 1.00 98.50 90 GLU A CA 1
ATOM 720 C C . GLU A 1 90 ? 8.188 1.736 -9.277 1.00 98.50 90 GLU A C 1
ATOM 722 O O . GLU A 1 90 ? 7.162 2.330 -9.623 1.00 98.50 90 GLU A O 1
ATOM 727 N N . VAL A 1 91 ? 8.768 1.952 -8.100 1.00 98.31 91 VAL A N 1
ATOM 728 C CA . VAL A 1 91 ? 8.385 3.040 -7.205 1.00 98.31 91 VAL A CA 1
ATOM 729 C C . VAL A 1 91 ? 9.622 3.675 -6.592 1.00 98.31 91 VAL A C 1
ATOM 731 O O . VAL A 1 91 ? 10.485 2.985 -6.047 1.00 98.31 91 VAL A O 1
ATOM 734 N N . VAL A 1 92 ? 9.684 5.002 -6.651 1.00 98.38 92 VAL A N 1
ATOM 735 C CA . VAL A 1 92 ? 10.644 5.816 -5.904 1.00 98.38 92 VAL A CA 1
ATOM 736 C C . VAL A 1 92 ? 9.900 6.478 -4.755 1.00 98.38 92 VAL A C 1
ATOM 738 O O . VAL A 1 92 ? 8.909 7.166 -4.979 1.00 98.38 92 VAL A O 1
ATOM 741 N N . ILE A 1 93 ? 10.354 6.252 -3.525 1.00 98.12 93 ILE A N 1
ATOM 742 C CA . ILE A 1 93 ? 9.723 6.740 -2.293 1.00 98.12 93 ILE A CA 1
ATOM 743 C C . ILE A 1 93 ? 10.676 7.717 -1.617 1.00 98.12 93 ILE A C 1
ATOM 745 O O . ILE A 1 93 ? 11.821 7.358 -1.348 1.00 98.12 93 ILE A O 1
ATOM 749 N N . HIS A 1 94 ? 10.189 8.909 -1.275 1.00 97.94 94 HIS A N 1
ATOM 750 C CA . HIS A 1 94 ? 10.932 9.924 -0.531 1.00 97.94 94 HIS A CA 1
ATOM 751 C C . HIS A 1 94 ? 10.350 10.069 0.878 1.00 97.94 94 HIS A C 1
ATOM 753 O O . HIS A 1 94 ? 9.285 10.649 1.086 1.00 97.94 94 HIS A O 1
ATOM 759 N N . LEU A 1 95 ? 11.061 9.544 1.878 1.00 96.88 95 LEU A N 1
ATOM 760 C CA . LEU A 1 95 ? 10.578 9.455 3.261 1.00 96.88 95 LEU A CA 1
ATOM 761 C C . LEU A 1 95 ? 10.493 10.814 3.966 1.00 96.88 95 LEU A C 1
ATOM 763 O O . LEU A 1 95 ? 9.663 10.987 4.852 1.00 96.88 95 LEU A O 1
ATOM 767 N N . LYS A 1 96 ? 11.358 11.768 3.601 1.00 96.69 96 LYS A N 1
ATOM 768 C CA . LYS A 1 96 ? 11.344 13.123 4.178 1.00 96.69 96 LYS A CA 1
ATOM 769 C C . LYS A 1 96 ? 10.155 13.943 3.689 1.00 96.69 96 LYS A C 1
ATOM 771 O O . LYS A 1 96 ? 9.525 14.627 4.488 1.00 96.69 96 LYS A O 1
ATOM 776 N N . ASP A 1 97 ? 9.852 13.830 2.401 1.00 96.00 97 ASP A N 1
ATOM 777 C CA . ASP A 1 97 ? 8.806 14.620 1.751 1.00 96.00 97 ASP A CA 1
ATOM 778 C C . ASP A 1 97 ? 7.435 13.933 1.813 1.00 96.00 97 ASP A C 1
ATOM 780 O O . ASP A 1 97 ? 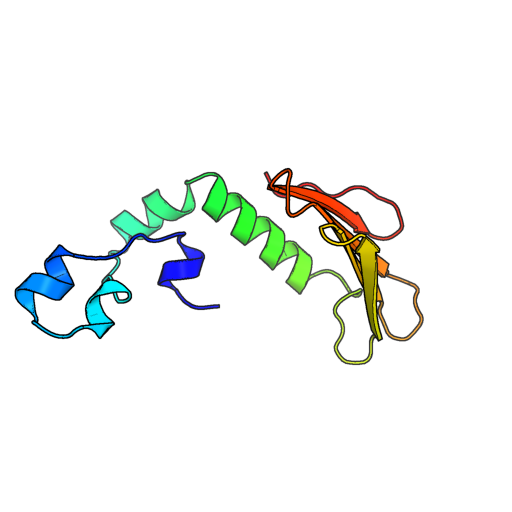6.420 14.554 1.511 1.00 96.00 97 ASP A O 1
ATOM 784 N N . LEU A 1 98 ? 7.399 12.661 2.233 1.00 96.12 98 LEU A N 1
ATOM 785 C CA . LEU A 1 98 ? 6.208 11.805 2.240 1.00 96.12 98 LEU A CA 1
ATOM 786 C C . LEU A 1 98 ? 5.575 11.677 0.846 1.00 96.12 98 LEU A C 1
ATOM 788 O O . LEU A 1 98 ? 4.356 11.579 0.707 1.00 96.12 98 LEU A O 1
ATOM 792 N N . THR A 1 99 ? 6.415 11.667 -0.189 1.00 96.25 99 THR A N 1
ATOM 793 C CA . THR A 1 99 ? 6.008 11.553 -1.591 1.00 96.25 99 THR A CA 1
ATOM 794 C C . THR A 1 99 ? 6.508 10.254 -2.206 1.00 96.25 99 THR A C 1
ATOM 796 O O . THR A 1 99 ? 7.420 9.593 -1.698 1.00 96.25 99 THR A O 1
ATOM 799 N N . TYR A 1 100 ? 5.897 9.880 -3.325 1.00 96.81 100 TYR A N 1
ATOM 800 C CA . TYR A 1 100 ? 6.371 8.791 -4.159 1.00 96.81 100 TYR A CA 1
ATOM 801 C C . TYR A 1 100 ? 6.055 9.068 -5.629 1.00 96.81 100 TYR A C 1
ATOM 803 O O . TYR A 1 100 ? 5.124 9.810 -5.942 1.00 96.81 100 TYR A O 1
ATOM 811 N N . THR A 1 101 ? 6.797 8.410 -6.514 1.00 97.81 101 THR A N 1
ATOM 812 C CA . THR A 1 101 ? 6.486 8.301 -7.942 1.00 97.81 101 THR A CA 1
ATOM 813 C C . THR A 1 101 ? 6.431 6.824 -8.291 1.00 97.81 101 THR A C 1
ATOM 815 O O . THR A 1 101 ? 7.351 6.091 -7.936 1.00 97.81 101 THR A O 1
ATOM 818 N N . ALA A 1 102 ? 5.372 6.381 -8.967 1.00 98.00 102 ALA A N 1
ATOM 819 C CA . ALA A 1 102 ? 5.221 4.998 -9.414 1.00 98.00 102 ALA A CA 1
ATOM 820 C C . ALA A 1 102 ? 5.071 4.939 -10.937 1.00 98.00 102 ALA A C 1
ATOM 822 O O . ALA A 1 102 ? 4.418 5.803 -11.528 1.00 98.00 102 ALA A O 1
ATOM 823 N N . SER A 1 103 ? 5.655 3.924 -11.570 1.00 98.38 103 SER A N 1
ATOM 824 C CA . SER A 1 103 ? 5.540 3.701 -13.013 1.00 98.38 103 SER A CA 1
ATOM 825 C C . SER A 1 103 ? 5.478 2.205 -13.348 1.00 98.38 103 SER A C 1
ATOM 827 O O . SER A 1 103 ? 5.933 1.369 -12.567 1.00 98.38 103 SER A O 1
ATOM 829 N N . GLU A 1 104 ? 4.871 1.855 -14.481 1.00 98.44 104 GLU A N 1
ATOM 830 C CA . GLU A 1 104 ? 4.930 0.514 -15.075 1.00 98.44 104 GLU A CA 1
ATOM 831 C C . GLU A 1 104 ? 5.386 0.639 -16.526 1.00 98.44 104 GLU A C 1
ATOM 833 O O . GLU A 1 104 ? 4.791 1.382 -17.306 1.00 98.44 104 GLU A O 1
ATOM 838 N N . ASN A 1 105 ? 6.470 -0.047 -16.890 1.00 97.94 105 ASN A N 1
ATOM 839 C CA . ASN A 1 105 ? 7.100 0.051 -18.208 1.00 97.94 105 ASN A CA 1
ATOM 840 C C . ASN A 1 105 ? 7.353 1.512 -18.647 1.00 97.94 105 ASN A C 1
ATOM 842 O O . ASN A 1 105 ? 7.209 1.866 -19.818 1.00 97.94 105 ASN A O 1
ATOM 846 N N . GLY A 1 106 ? 7.709 2.376 -17.688 1.00 96.38 106 GLY A N 1
ATOM 847 C CA . GLY A 1 106 ? 7.947 3.808 -17.893 1.00 96.38 106 GLY A CA 1
ATOM 848 C C . GLY A 1 106 ? 6.684 4.676 -17.968 1.00 96.38 106 GLY A C 1
ATOM 849 O O . GLY A 1 106 ? 6.794 5.899 -18.067 1.00 96.38 106 GLY A O 1
ATOM 850 N N . GLN A 1 107 ? 5.483 4.094 -17.901 1.00 97.69 107 GLN A N 1
ATOM 851 C CA . GLN A 1 107 ? 4.233 4.845 -17.826 1.00 97.69 107 GLN A CA 1
ATOM 852 C C . GLN A 1 107 ? 3.907 5.187 -16.371 1.00 97.69 107 GLN A C 1
ATOM 854 O O . GLN A 1 107 ? 3.735 4.300 -15.538 1.00 97.69 107 GLN A O 1
ATOM 859 N N . LEU A 1 108 ? 3.789 6.483 -16.066 1.00 97.62 108 LEU A N 1
ATOM 860 C CA . LEU A 1 108 ? 3.441 6.954 -14.725 1.00 97.62 108 LEU A CA 1
ATOM 861 C C . LEU A 1 108 ? 2.065 6.450 -14.280 1.00 97.62 108 LEU A C 1
ATOM 863 O O . LEU A 1 108 ? 1.098 6.461 -15.046 1.00 97.62 108 LEU A O 1
ATOM 867 N N . MET A 1 109 ? 1.981 6.087 -13.005 1.00 96.38 109 MET A N 1
ATOM 868 C CA . MET A 1 109 ? 0.756 5.671 -12.339 1.00 96.38 109 MET A CA 1
ATOM 869 C C . MET A 1 109 ? 0.400 6.633 -11.213 1.00 96.38 109 MET A C 1
ATOM 871 O O . MET A 1 109 ? 1.266 7.103 -10.477 1.00 96.38 109 MET A O 1
ATOM 875 N N . ALA A 1 110 ? -0.898 6.867 -11.045 1.00 93.94 110 ALA A N 1
ATOM 876 C CA . ALA A 1 110 ? -1.449 7.612 -9.926 1.00 93.94 110 ALA A CA 1
ATOM 877 C C . ALA A 1 110 ? -2.597 6.817 -9.307 1.00 93.94 110 ALA A C 1
ATOM 879 O O . ALA A 1 110 ? -3.403 6.210 -10.017 1.00 93.94 110 ALA A O 1
ATOM 880 N N . PHE A 1 111 ? -2.670 6.840 -7.980 1.00 93.25 111 PHE A N 1
ATOM 881 C CA . PHE A 1 111 ? -3.699 6.133 -7.222 1.00 93.25 111 PHE A CA 1
ATOM 882 C C . PHE A 1 111 ? -4.657 7.084 -6.503 1.00 93.25 111 PHE A C 1
ATOM 884 O O . PHE A 1 111 ? -5.454 6.610 -5.718 1.00 93.25 111 PHE A O 1
ATOM 891 N N . GLU A 1 112 ? -4.618 8.393 -6.755 1.00 82.81 112 GLU A N 1
ATOM 892 C CA . GLU A 1 112 ? -5.524 9.378 -6.130 1.00 82.81 112 GLU A CA 1
ATOM 893 C C . GLU A 1 112 ? -7.001 9.144 -6.468 1.00 82.81 112 GLU A C 1
ATOM 895 O O . GLU A 1 112 ? -7.305 8.795 -7.633 1.00 82.81 112 GLU A O 1
#

Secondary structure (DSSP, 8-state):
--HHHHTTPPP-HHHHHHH--GGGGG-----HHHHHHHTTSHHHHHHHHHHHHHHH-GGG-TTSEEEEEEEETTEEEEEEE-TTSSSEEEEEEETTTTEEEEEETTEEE---

Foldseek 3Di:
DDPCVLLVHAFDVPQCVVVVDPVSRSVDDDDPVNVVVSCPPLVNQLSVQVVVCCVPFQLNDPLWDKDWDDPDPFKIKIWGAHNVRPKIKIKIAGRVVRDMWIDIPNHTDDSD

pLDDT: mean 97.25, std 1.86, range [82.81, 98.69]